Protein AF-A0A378ABN0-F1 (afdb_monomer)

Mean predicted aligned error: 8.9 Å

pLDDT: mean 72.41, std 16.77, range [36.31, 94.62]

Nearest PDB structures (foldseek):
  7r2o-assembly1_A  TM=7.681E-01  e=1.581E-07  Escherichia coli K-12
  7r0f-assembly1_A  TM=7.676E-01  e=1.687E-07  Escherichia coli K-12
  4d02-assembly1_A  TM=7.449E-01  e=4.787E-07  Escherichia coli K-12
  1vme-assembly1_B  TM=9.730E-01  e=1.843E-02  Thermotoga maritima
  4dik-assembly1_B  TM=7.314E-01  e=2.392E-02  Thermotoga maritima

Sequence (106 aa):
MLIDTVDHKFSREFVQNLRREIDLADLDYIVINHAEEDHAGALTELMMQIPDTRSTALPTPSTRSTATIIIRSGTFHVVKTGDTLDIGNGKQLISWKRRCCTGRTA

Foldseek 3Di:
DAEFFAALVCLVVRLVVVVVVDPLQPCFKYKYPACDRGGCVNVVVSLVVHPQLVPADPDDPVLRPWFIWIAGSNDTDGDDQQDWDDPDPPDIDGDHDPDPPPDDDD

Radius of gyration: 14.87 Å; Cα contacts (8 Å, |Δi|>4): 166; chains: 1; bounding box: 39×34×37 Å

Secondary structure (DSSP, 8-state):
-EE----GGGHHHHHHHHHHHS-GGG---EEES--SHHHHTTHHHHHHH-GGGGG-----GGGTTT-EEEEETTEEEEE-TT-EEEEETTEEEE------------

Solvent-accessible surface area (backbone atoms only — not comparable to full-atom values): 6310 Å² total; per-residue (Å²): 109,45,72,50,53,37,31,52,92,46,24,70,59,49,50,54,52,48,56,73,77,41,63,66,84,76,55,58,35,39,36,33,72,48,63,45,56,64,28,38,33,16,46,66,62,47,41,73,70,26,81,64,31,70,77,46,81,72,84,52,81,84,54,46,80,77,38,39,37,38,37,42,76,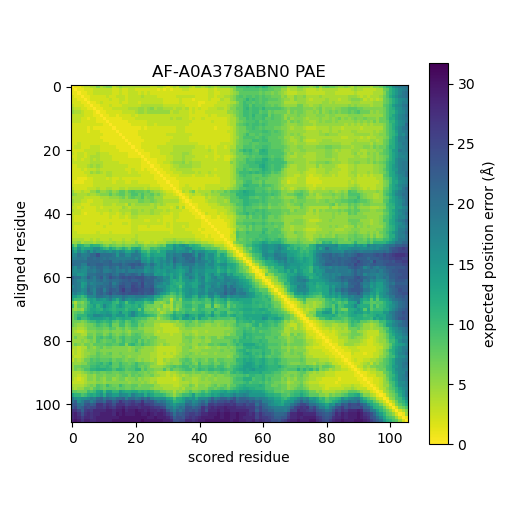32,41,83,41,81,49,51,68,76,39,72,44,78,77,54,96,93,40,69,50,72,41,70,68,79,77,76,80,71,87,74,84,132

Structure (mmCIF, N/CA/C/O backbone):
data_AF-A0A378ABN0-F1
#
_entry.id   AF-A0A378ABN0-F1
#
loop_
_atom_site.group_PDB
_atom_site.id
_atom_site.type_symbol
_atom_site.label_atom_id
_atom_site.label_alt_id
_atom_site.label_comp_id
_atom_site.label_asym_id
_atom_site.label_entity_id
_atom_site.label_seq_id
_atom_site.pdbx_PDB_ins_code
_atom_site.Cartn_x
_atom_site.Cartn_y
_atom_site.Cartn_z
_atom_site.occupancy
_atom_site.B_iso_or_equiv
_atom_site.auth_seq_id
_atom_site.auth_comp_id
_atom_site.auth_asym_id
_atom_site.auth_atom_id
_atom_site.pdbx_PDB_model_num
ATOM 1 N N . MET A 1 1 ? -7.335 -4.341 -5.004 1.00 79.75 1 MET A N 1
ATOM 2 C CA . MET A 1 1 ? -5.967 -3.805 -5.217 1.00 79.75 1 MET A CA 1
ATOM 3 C C . MET A 1 1 ? -5.827 -2.482 -4.482 1.00 79.75 1 MET A C 1
ATOM 5 O O . MET A 1 1 ? -6.674 -1.619 -4.672 1.00 79.75 1 MET A O 1
ATOM 9 N N . LEU A 1 2 ? -4.770 -2.327 -3.687 1.00 85.38 2 LEU A N 1
ATOM 10 C CA . LEU A 1 2 ? -4.377 -1.081 -3.026 1.00 85.38 2 LEU A CA 1
ATOM 11 C C . LEU A 1 2 ? -3.131 -0.507 -3.713 1.00 85.38 2 LEU A C 1
ATOM 13 O O . LEU A 1 2 ? -2.225 -1.265 -4.055 1.00 85.38 2 LEU A O 1
ATOM 17 N N . ILE A 1 3 ? -3.089 0.810 -3.919 1.00 86.38 3 ILE A N 1
ATOM 18 C CA . ILE A 1 3 ? -1.933 1.514 -4.488 1.00 86.38 3 ILE A CA 1
ATOM 19 C C . ILE A 1 3 ? -1.429 2.516 -3.456 1.00 86.38 3 ILE A C 1
ATOM 21 O O . ILE A 1 3 ? -2.180 3.403 -3.060 1.00 86.38 3 ILE A O 1
ATOM 25 N N . ASP A 1 4 ? -0.161 2.373 -3.081 1.00 84.31 4 ASP A N 1
ATOM 26 C CA . ASP A 1 4 ? 0.520 3.105 -2.020 1.00 84.31 4 ASP A CA 1
ATOM 27 C C . ASP A 1 4 ? -0.236 3.058 -0.676 1.00 84.31 4 ASP A C 1
ATOM 29 O O . ASP A 1 4 ? -1.286 2.432 -0.505 1.00 84.31 4 ASP A O 1
ATOM 33 N N . THR A 1 5 ? 0.372 3.650 0.339 1.00 87.75 5 THR A N 1
ATOM 34 C CA . THR A 1 5 ? -0.206 3.826 1.669 1.00 87.75 5 THR A CA 1
ATOM 35 C C . THR A 1 5 ? -0.026 5.287 2.086 1.00 87.75 5 THR A C 1
ATOM 37 O O . THR A 1 5 ? -0.058 6.183 1.244 1.00 87.75 5 THR A O 1
ATOM 40 N N . VAL A 1 6 ? 0.147 5.540 3.379 1.00 89.44 6 VAL A N 1
ATOM 41 C CA . VAL A 1 6 ? 0.303 6.880 3.941 1.00 89.44 6 VAL A CA 1
ATOM 42 C C . VAL A 1 6 ? 1.518 6.939 4.860 1.00 89.44 6 VAL A C 1
ATOM 44 O O . VAL A 1 6 ? 2.098 5.908 5.216 1.00 89.44 6 VAL A O 1
ATOM 47 N N . ASP A 1 7 ? 1.848 8.156 5.282 1.00 88.19 7 ASP A N 1
ATOM 48 C CA . ASP A 1 7 ? 2.816 8.441 6.334 1.00 88.19 7 ASP A CA 1
ATOM 49 C C . ASP A 1 7 ? 2.548 7.603 7.599 1.00 88.19 7 ASP A C 1
ATOM 51 O O . ASP A 1 7 ? 1.400 7.388 8.008 1.00 88.19 7 ASP A O 1
ATOM 55 N N . HIS A 1 8 ? 3.624 7.148 8.243 1.00 84.81 8 HIS A N 1
ATOM 56 C CA . HIS A 1 8 ? 3.581 6.362 9.477 1.00 84.81 8 HIS A CA 1
ATOM 57 C C . HIS A 1 8 ? 2.746 7.017 10.590 1.00 84.81 8 HIS A C 1
ATOM 59 O O . HIS A 1 8 ? 2.166 6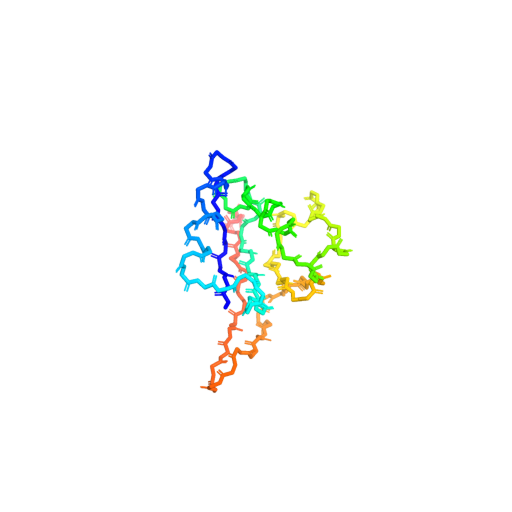.313 11.413 1.00 84.81 8 HIS A O 1
ATOM 65 N N . LYS A 1 9 ? 2.636 8.352 10.621 1.00 90.38 9 LYS A N 1
ATOM 66 C CA . LYS A 1 9 ? 1.817 9.084 11.601 1.00 90.38 9 LYS A CA 1
ATOM 67 C C . LYS A 1 9 ? 0.334 8.729 11.521 1.00 90.38 9 LYS A C 1
ATOM 69 O O . LYS A 1 9 ? -0.356 8.788 12.536 1.00 90.38 9 LYS A O 1
ATOM 74 N N . PHE A 1 10 ? -0.145 8.348 10.338 1.00 91.81 10 PHE A N 1
ATOM 75 C CA . PHE A 1 10 ? -1.552 8.043 10.068 1.00 91.81 10 PHE A CA 1
ATOM 76 C C . PHE A 1 10 ? -1.800 6.548 9.848 1.00 91.81 10 PHE A C 1
ATOM 78 O O . PHE A 1 10 ? -2.882 6.160 9.412 1.00 91.81 10 PHE A O 1
ATOM 85 N N . SER A 1 11 ? -0.831 5.687 10.169 1.00 87.94 11 SER A N 1
ATOM 86 C CA . SER A 1 11 ? -0.904 4.253 9.874 1.00 87.94 11 SER A CA 1
ATOM 87 C C . SER A 1 11 ? -2.115 3.561 10.507 1.00 87.94 11 SER A C 1
ATOM 89 O O . SER A 1 11 ? -2.852 2.849 9.823 1.00 87.94 11 SER A O 1
ATOM 91 N N . ARG A 1 12 ? -2.389 3.848 11.784 1.00 90.38 12 ARG A N 1
ATOM 92 C CA . ARG A 1 12 ? -3.545 3.307 12.517 1.00 90.38 12 ARG A CA 1
ATOM 93 C C . ARG A 1 12 ? -4.868 3.726 11.901 1.00 90.38 12 ARG A C 1
ATOM 95 O O . ARG A 1 12 ? -5.760 2.900 11.720 1.00 90.38 12 ARG A O 1
ATOM 102 N N . GLU A 1 13 ? -4.997 5.015 11.609 1.00 94.12 13 GLU A N 1
ATOM 103 C CA . GLU A 1 13 ? -6.220 5.583 11.049 1.00 94.12 13 GLU A CA 1
ATOM 104 C C . GLU A 1 13 ? -6.469 5.032 9.643 1.00 94.12 13 GLU A C 1
ATOM 106 O O . GLU A 1 13 ? -7.577 4.608 9.330 1.00 94.12 13 GLU A O 1
ATOM 111 N N . PHE A 1 14 ? -5.416 4.939 8.832 1.00 92.94 14 PHE A N 1
ATOM 112 C CA . PHE A 1 14 ? -5.470 4.359 7.499 1.00 92.94 14 PHE A CA 1
ATOM 113 C C . PHE A 1 14 ? -5.951 2.910 7.519 1.00 92.94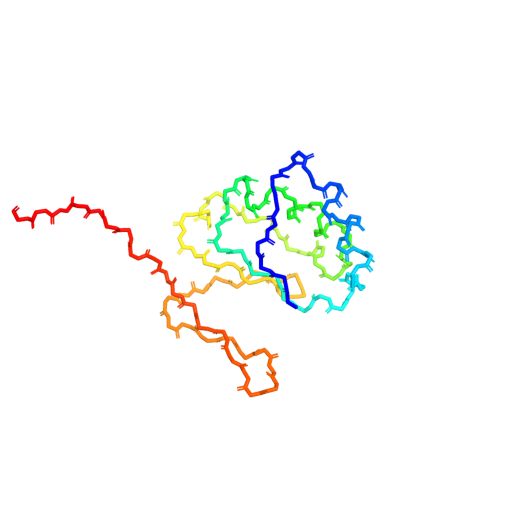 14 PHE A C 1
ATOM 115 O O . PHE A 1 14 ? -6.888 2.572 6.802 1.00 92.94 14 PHE A O 1
ATOM 122 N N . VAL A 1 15 ? -5.374 2.060 8.375 1.00 90.56 15 VAL A N 1
ATOM 123 C CA . VAL A 1 15 ? -5.790 0.654 8.487 1.00 90.56 15 VAL A CA 1
ATOM 124 C C . VAL A 1 15 ? -7.232 0.536 8.989 1.00 90.56 15 VAL A C 1
ATOM 126 O O . VAL A 1 15 ? -7.985 -0.305 8.499 1.00 90.56 15 VAL A O 1
ATOM 129 N N . GLN A 1 16 ? -7.649 1.378 9.939 1.00 93.25 16 GLN A N 1
ATOM 130 C CA . GLN A 1 16 ? -9.036 1.398 10.416 1.00 93.25 16 GLN A CA 1
ATOM 131 C C . GLN A 1 16 ? -10.021 1.839 9.335 1.00 93.25 16 GLN A C 1
ATOM 133 O O . GLN A 1 16 ? -11.081 1.233 9.202 1.00 93.25 16 GLN A O 1
ATOM 138 N N . ASN A 1 17 ? -9.679 2.869 8.564 1.00 94.62 17 ASN A N 1
ATOM 139 C CA . ASN A 1 17 ? -10.509 3.338 7.463 1.00 94.62 17 ASN A CA 1
ATOM 140 C C . ASN A 1 17 ? -10.569 2.293 6.348 1.00 94.62 17 ASN A C 1
ATOM 142 O O . ASN A 1 17 ? -11.653 1.977 5.876 1.00 94.62 17 ASN A O 1
ATOM 146 N N . LEU A 1 18 ? -9.443 1.663 6.008 1.00 92.69 18 LEU A N 1
ATOM 147 C CA . LEU A 1 18 ? -9.396 0.611 4.995 1.00 92.69 18 LEU A CA 1
ATOM 148 C C . LEU A 1 18 ? -10.277 -0.588 5.370 1.00 92.69 18 LEU A C 1
ATOM 150 O O . LEU A 1 18 ? -11.014 -1.082 4.527 1.00 92.69 18 LEU A O 1
ATOM 154 N N . ARG A 1 19 ? -10.283 -0.991 6.648 1.00 90.62 19 ARG A N 1
ATOM 155 C CA . ARG A 1 19 ? -11.178 -2.041 7.175 1.00 90.62 19 ARG A CA 1
ATOM 156 C C . ARG A 1 19 ? -12.665 -1.723 7.062 1.00 90.62 19 ARG A C 1
ATOM 158 O O . ARG A 1 19 ? -13.479 -2.637 7.136 1.00 90.62 19 ARG A O 1
ATOM 165 N N . ARG A 1 20 ? -13.033 -0.443 6.984 1.00 93.38 20 ARG A N 1
ATOM 166 C CA . ARG A 1 20 ? -14.431 -0.030 6.798 1.00 93.38 20 ARG A CA 1
ATOM 167 C C . ARG A 1 20 ? -14.858 -0.133 5.338 1.00 93.38 20 ARG A C 1
ATOM 169 O O . AR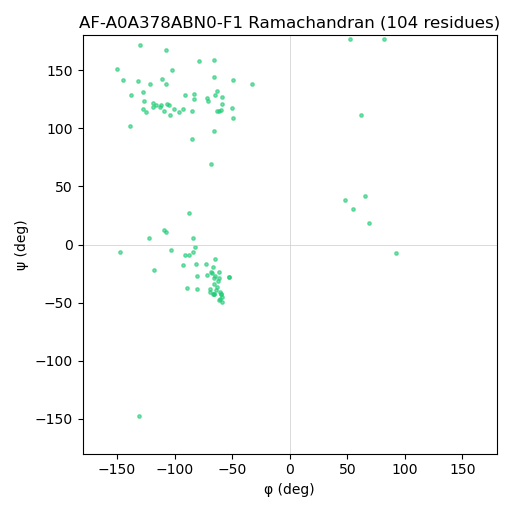G A 1 20 ? -16.038 -0.336 5.085 1.00 93.38 20 ARG A O 1
ATOM 176 N N . GLU A 1 21 ? -13.910 -0.006 4.415 1.00 93.88 21 GLU A N 1
ATOM 177 C CA . GLU A 1 21 ? -14.157 -0.044 2.972 1.00 93.88 21 GLU A CA 1
ATOM 178 C C . GLU A 1 21 ? -14.091 -1.466 2.399 1.00 93.88 21 GLU A C 1
ATOM 180 O O . GLU A 1 21 ? -14.852 -1.803 1.495 1.00 93.88 21 GLU A O 1
ATOM 185 N N . ILE A 1 22 ? -13.180 -2.305 2.903 1.00 89.62 22 ILE A N 1
ATOM 186 C CA . ILE A 1 22 ? -12.960 -3.665 2.398 1.00 89.62 22 ILE A CA 1
ATOM 187 C C . ILE A 1 22 ? -12.480 -4.604 3.510 1.00 89.62 22 ILE A C 1
ATOM 189 O O . ILE A 1 22 ? -11.789 -4.182 4.444 1.00 89.62 22 ILE A O 1
ATOM 193 N N . ASP A 1 23 ? -12.803 -5.895 3.395 1.00 88.31 23 ASP A N 1
ATOM 194 C CA . ASP A 1 23 ? -12.116 -6.914 4.184 1.00 88.31 23 ASP A CA 1
ATOM 195 C C . ASP A 1 23 ? -10.637 -6.963 3.769 1.00 88.31 23 ASP A C 1
ATOM 197 O O . ASP A 1 23 ? -10.291 -7.060 2.591 1.00 88.31 23 ASP A O 1
ATOM 201 N N . LEU A 1 24 ? -9.736 -6.891 4.748 1.00 84.44 24 LEU A N 1
ATOM 202 C CA . LEU A 1 24 ? -8.299 -6.961 4.489 1.00 84.44 24 LEU A CA 1
ATOM 203 C C . LEU A 1 24 ? -7.872 -8.337 3.957 1.00 84.44 24 LEU A C 1
ATOM 205 O O . LEU A 1 24 ? -6.793 -8.442 3.377 1.00 84.44 24 LEU A O 1
ATOM 209 N N . ALA A 1 25 ? -8.686 -9.377 4.154 1.00 81.94 25 ALA A N 1
ATOM 210 C CA . ALA A 1 25 ? -8.459 -10.694 3.568 1.00 81.94 25 ALA A CA 1
ATOM 211 C C . ALA A 1 25 ? -8.716 -10.727 2.049 1.00 81.94 25 ALA A C 1
ATOM 213 O O . ALA A 1 25 ? -8.075 -11.510 1.353 1.00 81.94 25 ALA A O 1
ATOM 214 N N . ASP A 1 26 ? -9.565 -9.836 1.524 1.00 83.75 26 ASP A N 1
ATOM 215 C CA . ASP A 1 26 ? -9.899 -9.745 0.092 1.00 83.75 26 ASP A CA 1
ATOM 216 C C . ASP A 1 26 ? -8.871 -8.912 -0.706 1.00 83.75 26 ASP A C 1
ATOM 218 O O . ASP A 1 26 ? -9.045 -8.596 -1.886 1.00 83.75 26 ASP A O 1
ATOM 222 N N . LEU A 1 27 ? -7.782 -8.491 -0.060 1.00 81.56 27 LEU A N 1
ATOM 223 C CA . LEU A 1 27 ? -6.748 -7.657 -0.661 1.00 81.56 27 LEU A CA 1
ATOM 224 C C . LEU A 1 27 ? -5.713 -8.506 -1.412 1.00 81.56 27 LEU A C 1
ATOM 226 O O . LEU A 1 27 ? -4.681 -8.895 -0.874 1.00 81.56 27 LEU A O 1
ATOM 230 N N . ASP A 1 28 ? -5.964 -8.722 -2.705 1.00 77.31 28 ASP A N 1
ATOM 231 C CA . ASP A 1 28 ? -5.091 -9.543 -3.561 1.00 77.31 28 ASP A CA 1
ATOM 232 C C . ASP A 1 28 ? -3.719 -8.914 -3.855 1.00 77.31 28 ASP A C 1
ATOM 234 O O . ASP A 1 28 ? -2.701 -9.604 -3.947 1.00 77.31 28 ASP A O 1
ATOM 238 N N . TYR A 1 29 ? -3.694 -7.592 -4.051 1.00 78.50 29 TYR A N 1
ATOM 239 C CA . TYR A 1 29 ? -2.528 -6.856 -4.541 1.00 78.50 29 TYR A CA 1
ATOM 240 C C . TYR A 1 29 ? -2.338 -5.551 -3.776 1.00 78.50 29 TYR A C 1
ATOM 242 O O . TYR A 1 29 ? -3.259 -4.729 -3.725 1.00 78.50 29 TYR A O 1
ATOM 250 N N . ILE A 1 30 ? -1.122 -5.327 -3.276 1.00 82.31 30 ILE A N 1
ATOM 251 C CA . ILE A 1 30 ? -0.654 -4.027 -2.778 1.00 82.31 30 ILE A CA 1
ATOM 252 C C . ILE A 1 30 ? 0.492 -3.568 -3.675 1.00 82.31 30 ILE A C 1
ATOM 254 O O . ILE A 1 30 ? 1.500 -4.260 -3.794 1.00 82.31 30 ILE A O 1
ATOM 258 N N . VAL A 1 31 ? 0.329 -2.417 -4.316 1.00 82.00 31 VAL A N 1
ATOM 259 C CA . VAL A 1 31 ? 1.293 -1.836 -5.252 1.00 82.00 31 VAL A CA 1
ATOM 260 C C . VAL A 1 31 ? 1.927 -0.619 -4.597 1.00 82.00 31 VAL A C 1
ATOM 262 O O . VAL A 1 31 ? 1.237 0.362 -4.363 1.00 82.00 31 VAL A O 1
ATOM 265 N N . ILE A 1 32 ? 3.228 -0.656 -4.326 1.00 81.38 32 ILE A N 1
ATOM 266 C CA . ILE A 1 32 ? 3.973 0.494 -3.798 1.00 81.38 32 ILE A CA 1
ATOM 267 C C . ILE A 1 32 ? 4.786 1.101 -4.931 1.00 81.38 32 ILE A C 1
ATOM 269 O O . ILE A 1 32 ? 5.732 0.480 -5.416 1.00 81.38 32 ILE A O 1
ATOM 273 N N . ASN A 1 33 ? 4.414 2.300 -5.366 1.00 77.50 33 ASN A N 1
ATOM 274 C CA . ASN A 1 33 ? 5.145 3.059 -6.375 1.00 77.50 33 ASN A CA 1
ATOM 275 C C . ASN A 1 33 ? 6.337 3.784 -5.765 1.00 77.50 33 ASN A C 1
ATOM 277 O O . ASN A 1 33 ? 7.394 3.861 -6.394 1.00 77.50 33 ASN A O 1
ATOM 281 N N . HIS A 1 34 ? 6.152 4.313 -4.553 1.00 74.50 34 HIS A N 1
ATOM 282 C CA . HIS A 1 34 ? 7.183 5.037 -3.831 1.00 74.50 34 HIS A CA 1
ATOM 283 C C . HIS A 1 34 ? 7.357 4.467 -2.429 1.00 74.50 34 HIS A C 1
ATOM 285 O O . HIS A 1 34 ? 6.467 4.534 -1.593 1.00 74.50 34 HIS A O 1
ATOM 291 N N . ALA A 1 35 ? 8.539 3.920 -2.155 1.00 72.06 35 ALA A N 1
ATOM 292 C CA . ALA A 1 35 ? 8.871 3.360 -0.846 1.00 72.06 35 ALA A CA 1
ATOM 293 C C . ALA A 1 35 ? 9.440 4.409 0.134 1.00 72.06 35 ALA A C 1
ATOM 295 O O . ALA A 1 35 ? 10.250 4.070 1.003 1.00 72.06 35 ALA A O 1
ATOM 296 N N . GLU A 1 36 ? 9.073 5.679 -0.047 1.00 76.81 36 GLU A N 1
ATOM 297 C CA . GLU A 1 36 ? 9.350 6.741 0.924 1.00 76.81 36 GLU A CA 1
ATOM 298 C C . GLU A 1 36 ? 8.345 6.673 2.076 1.00 76.81 36 GLU A C 1
ATOM 300 O O . GLU A 1 36 ? 7.295 6.039 1.976 1.00 76.81 36 GLU A O 1
ATOM 305 N N . GLU A 1 37 ? 8.707 7.245 3.220 1.00 74.81 37 GLU A N 1
ATOM 306 C CA . GLU A 1 37 ? 7.941 7.108 4.462 1.00 74.81 37 GLU A CA 1
ATOM 307 C C . GLU A 1 37 ? 6.526 7.688 4.361 1.00 74.81 37 GLU A C 1
ATOM 309 O O . GLU A 1 37 ? 5.605 7.148 4.964 1.00 74.81 37 GLU A O 1
ATOM 314 N N . ASP A 1 38 ? 6.339 8.726 3.556 1.00 77.25 38 ASP A N 1
ATOM 315 C CA . ASP A 1 38 ? 5.066 9.399 3.293 1.00 77.25 38 ASP A CA 1
ATOM 316 C C . ASP A 1 38 ? 4.096 8.580 2.419 1.00 77.25 38 ASP A C 1
ATOM 318 O O . ASP A 1 38 ? 2.890 8.832 2.438 1.00 77.25 38 ASP A O 1
ATOM 322 N N . HIS A 1 39 ? 4.594 7.557 1.719 1.00 79.31 39 HIS A N 1
ATOM 323 C CA . HIS A 1 39 ? 3.810 6.672 0.851 1.00 79.31 39 HIS A CA 1
ATOM 324 C C . HIS A 1 39 ? 3.821 5.200 1.292 1.00 79.31 39 HIS A C 1
ATOM 326 O O . HIS A 1 39 ? 2.909 4.447 0.957 1.00 79.31 39 HIS A O 1
ATOM 332 N N . ALA A 1 40 ? 4.814 4.761 2.064 1.00 78.44 40 ALA A N 1
ATOM 333 C CA . ALA A 1 40 ? 4.967 3.379 2.528 1.00 78.44 40 ALA A CA 1
ATOM 334 C C . ALA A 1 40 ? 5.020 3.245 4.062 1.00 78.44 40 ALA A C 1
ATOM 336 O O . ALA A 1 40 ? 5.245 2.146 4.573 1.00 78.44 40 ALA A O 1
ATOM 337 N N . GLY A 1 41 ? 4.814 4.331 4.813 1.00 81.56 41 GLY A N 1
ATOM 338 C CA . GLY A 1 41 ? 4.919 4.341 6.274 1.00 81.56 41 GLY A CA 1
ATOM 339 C C . GLY A 1 41 ? 3.904 3.435 6.975 1.00 81.56 41 GLY A C 1
ATOM 340 O O . GLY A 1 41 ? 4.243 2.762 7.948 1.00 81.56 41 GLY A O 1
ATOM 341 N N . ALA A 1 42 ? 2.680 3.343 6.451 1.00 86.69 42 ALA A N 1
ATOM 342 C CA . ALA A 1 42 ? 1.624 2.496 7.006 1.00 86.69 42 ALA A CA 1
ATOM 343 C C . ALA A 1 42 ? 1.681 1.026 6.549 1.00 86.69 42 ALA A C 1
ATOM 345 O O . ALA A 1 42 ? 0.937 0.190 7.068 1.00 86.69 42 ALA A O 1
ATOM 346 N N . LEU A 1 43 ? 2.571 0.683 5.611 1.00 83.81 43 LEU A N 1
ATOM 347 C CA . LEU A 1 43 ? 2.656 -0.660 5.034 1.00 83.81 43 LEU A CA 1
ATOM 348 C C . LEU A 1 43 ? 2.942 -1.735 6.089 1.00 83.81 43 LEU A C 1
ATOM 350 O O . LEU A 1 43 ? 2.311 -2.789 6.086 1.00 83.81 43 LEU A O 1
ATOM 354 N N . THR A 1 44 ? 3.861 -1.459 7.016 1.00 79.75 44 THR A N 1
ATOM 355 C CA . THR A 1 44 ? 4.215 -2.394 8.094 1.00 79.75 44 THR A CA 1
ATOM 356 C C . THR A 1 44 ? 3.003 -2.719 8.964 1.00 79.75 44 THR A C 1
ATOM 358 O O . THR A 1 44 ? 2.783 -3.877 9.312 1.00 79.75 44 THR A O 1
ATOM 361 N N . GLU A 1 45 ? 2.193 -1.711 9.297 1.00 84.56 45 GLU A N 1
ATOM 362 C CA . GLU A 1 45 ? 0.998 -1.915 10.114 1.00 84.56 45 GLU A CA 1
ATOM 363 C C . GLU A 1 45 ? -0.078 -2.698 9.366 1.00 84.56 45 GLU A C 1
ATOM 365 O O . GLU A 1 45 ? -0.671 -3.615 9.933 1.00 84.56 45 GLU A O 1
ATOM 370 N N . LEU A 1 46 ? -0.272 -2.400 8.081 1.00 85.06 46 LEU A N 1
ATOM 371 C CA . LEU A 1 46 ? -1.197 -3.133 7.226 1.00 85.06 46 LEU A CA 1
ATOM 372 C C . LEU A 1 46 ? -0.809 -4.616 7.103 1.00 85.06 46 LEU A C 1
ATOM 374 O O . LEU A 1 46 ? -1.653 -5.491 7.296 1.00 85.06 46 LEU A O 1
ATOM 378 N N . MET A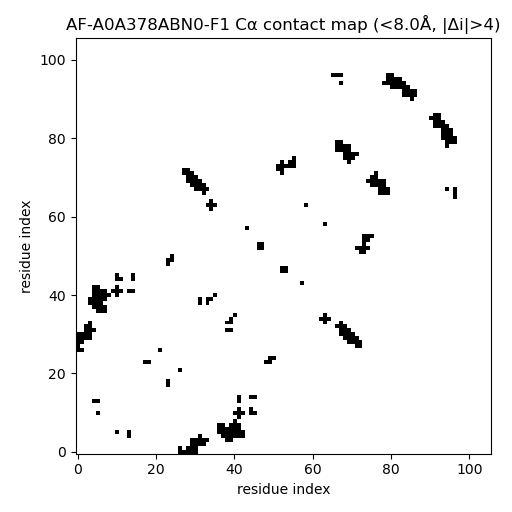 1 47 ? 0.470 -4.913 6.853 1.00 78.69 47 MET A N 1
ATOM 379 C CA . MET A 1 47 ? 0.960 -6.291 6.711 1.00 78.69 47 MET A CA 1
ATOM 380 C C . MET A 1 47 ? 0.838 -7.112 8.000 1.00 78.69 47 MET A C 1
ATOM 382 O O . MET A 1 47 ? 0.681 -8.328 7.925 1.00 78.69 47 MET A O 1
ATOM 386 N N . MET A 1 48 ? 0.867 -6.477 9.180 1.00 79.81 48 MET A N 1
ATOM 387 C CA . MET A 1 48 ? 0.613 -7.168 10.453 1.00 79.81 48 MET A CA 1
ATOM 388 C C . MET A 1 48 ? -0.840 -7.635 10.603 1.00 79.81 48 MET A C 1
ATOM 390 O O . MET A 1 48 ? -1.101 -8.557 11.374 1.00 79.81 48 MET A O 1
ATOM 394 N N . GLN A 1 49 ? -1.782 -7.003 9.900 1.00 80.69 49 GLN A N 1
ATOM 395 C CA . GLN A 1 49 ? -3.206 -7.328 9.981 1.00 80.69 49 GLN A CA 1
ATOM 396 C C . GLN A 1 49 ? -3.662 -8.344 8.930 1.00 80.69 49 GLN A C 1
ATOM 398 O O . GLN A 1 49 ? -4.731 -8.927 9.094 1.00 80.69 49 GLN A O 1
ATOM 403 N N . ILE A 1 50 ? -2.880 -8.549 7.868 1.00 76.81 50 ILE A N 1
ATOM 404 C CA . ILE A 1 50 ? -3.204 -9.488 6.794 1.00 76.81 50 ILE A CA 1
ATOM 405 C C . ILE A 1 50 ? -2.484 -10.826 7.087 1.00 76.81 50 ILE A C 1
ATOM 407 O O . ILE A 1 50 ? -1.248 -10.878 7.087 1.00 76.81 50 ILE A O 1
ATOM 411 N N . PRO A 1 51 ? -3.224 -11.917 7.371 1.00 61.22 51 PRO A N 1
ATOM 412 C CA . PRO A 1 51 ? -2.660 -13.162 7.903 1.00 61.22 51 PRO A CA 1
ATOM 413 C C . PRO A 1 51 ? -1.720 -13.891 6.928 1.00 61.22 51 PRO A C 1
ATOM 415 O O . PRO A 1 51 ? -0.712 -14.443 7.372 1.00 61.22 51 PRO A O 1
ATOM 418 N N . ASP A 1 52 ? -1.981 -13.829 5.619 1.00 59.31 52 ASP A N 1
ATOM 419 C CA . ASP A 1 52 ? -1.173 -14.509 4.591 1.00 59.31 52 ASP A CA 1
ATOM 420 C C . ASP A 1 52 ? 0.101 -13.749 4.188 1.00 59.31 52 ASP A C 1
ATOM 422 O O . ASP A 1 52 ? 1.034 -14.329 3.639 1.00 59.31 52 ASP A O 1
ATOM 426 N N . THR A 1 53 ? 0.208 -12.454 4.500 1.00 52.12 53 THR A N 1
ATOM 427 C CA . THR A 1 53 ? 1.409 -11.645 4.199 1.00 52.12 53 THR A CA 1
ATOM 428 C C . THR A 1 53 ? 2.541 -11.788 5.214 1.00 52.12 53 THR A C 1
ATOM 430 O O . THR A 1 53 ? 3.614 -11.198 5.044 1.00 52.12 53 THR A O 1
ATOM 433 N N . ARG A 1 54 ? 2.329 -12.572 6.277 1.00 40.09 54 ARG A N 1
ATOM 434 C CA . ARG A 1 54 ? 3.219 -12.664 7.443 1.00 40.09 54 ARG A CA 1
ATOM 435 C C . ARG A 1 54 ? 4.611 -13.243 7.140 1.00 40.09 54 ARG A C 1
ATOM 437 O O . ARG A 1 54 ? 5.499 -13.130 7.980 1.00 40.09 54 ARG A O 1
ATOM 444 N N . SER A 1 55 ? 4.829 -13.839 5.965 1.00 36.31 55 SER A N 1
ATOM 445 C CA . SER A 1 55 ? 6.109 -14.454 5.572 1.00 36.31 55 SER A CA 1
ATOM 446 C C . SER A 1 55 ? 7.071 -13.512 4.835 1.00 36.31 55 SER A C 1
ATOM 448 O O . SER A 1 55 ? 8.237 -13.859 4.637 1.00 36.31 55 SER A O 1
ATOM 450 N N . THR A 1 56 ? 6.631 -12.310 4.454 1.00 40.41 56 THR A N 1
ATOM 451 C CA . THR A 1 56 ? 7.445 -11.410 3.627 1.00 40.41 56 THR A CA 1
ATOM 452 C C . THR A 1 56 ? 8.290 -10.421 4.418 1.00 40.41 56 THR A C 1
ATOM 454 O O . THR A 1 56 ? 7.776 -9.521 5.076 1.00 40.41 56 THR A O 1
ATOM 457 N N . ALA A 1 57 ? 9.611 -10.550 4.292 1.00 40.91 57 ALA A N 1
ATOM 458 C CA . ALA A 1 57 ? 10.601 -9.628 4.839 1.00 40.91 57 ALA A CA 1
ATOM 459 C C . ALA A 1 57 ? 10.445 -8.213 4.256 1.00 40.91 57 ALA A C 1
ATOM 461 O O . ALA A 1 57 ? 10.657 -8.032 3.061 1.00 40.91 57 ALA A O 1
ATOM 462 N N . LEU A 1 58 ? 10.097 -7.233 5.102 1.00 47.84 58 LEU A N 1
ATOM 463 C CA . LEU A 1 58 ? 9.969 -5.802 4.778 1.00 47.84 58 LEU A CA 1
ATOM 464 C C . LEU A 1 58 ? 10.966 -5.341 3.692 1.00 47.84 58 LEU A C 1
ATOM 466 O O . LEU A 1 58 ? 12.141 -5.713 3.774 1.00 47.84 58 LEU A O 1
ATOM 470 N N . PRO A 1 59 ? 10.545 -4.504 2.720 1.00 46.03 59 PRO A N 1
ATOM 471 C CA . PRO A 1 59 ? 11.422 -4.026 1.655 1.00 46.03 59 PRO A CA 1
ATOM 472 C C . PRO A 1 59 ? 12.724 -3.464 2.236 1.00 46.03 59 PRO A C 1
ATOM 474 O O . PRO A 1 59 ? 12.717 -2.506 3.014 1.00 46.03 59 PRO A O 1
ATOM 477 N N . THR A 1 60 ? 13.857 -4.073 1.890 1.00 42.56 60 THR A N 1
ATOM 478 C CA . THR A 1 60 ? 15.171 -3.610 2.340 1.00 42.56 60 THR A CA 1
ATOM 479 C C . THR A 1 60 ? 15.484 -2.230 1.743 1.00 42.56 60 THR A C 1
ATOM 481 O O . THR A 1 60 ? 14.952 -1.863 0.697 1.00 42.56 60 THR A O 1
ATOM 484 N N . PRO A 1 61 ? 16.396 -1.437 2.335 1.00 42.59 61 PRO A N 1
ATOM 485 C CA . PRO A 1 61 ? 16.756 -0.112 1.814 1.00 42.59 61 PRO A CA 1
ATOM 486 C C . PRO A 1 61 ? 17.160 -0.108 0.329 1.00 42.59 61 PRO A C 1
ATOM 488 O O . PRO A 1 61 ? 16.944 0.878 -0.367 1.00 42.59 61 PRO A O 1
ATOM 491 N N . SER A 1 62 ? 17.695 -1.224 -0.175 1.00 41.75 62 SER A N 1
ATOM 492 C CA . SER A 1 62 ? 18.076 -1.432 -1.577 1.00 41.75 62 SER A CA 1
ATOM 493 C C . SER A 1 62 ? 16.898 -1.477 -2.560 1.00 41.75 62 SER A C 1
ATOM 495 O O . SER A 1 62 ? 17.083 -1.148 -3.729 1.00 41.75 62 SER A O 1
ATOM 497 N N . THR A 1 63 ? 15.687 -1.830 -2.115 1.00 49.66 63 THR A N 1
ATOM 498 C CA . THR A 1 63 ? 14.475 -1.813 -2.952 1.00 49.66 63 THR A CA 1
ATOM 499 C C . THR A 1 63 ? 13.780 -0.449 -2.957 1.00 49.66 63 THR A C 1
ATOM 501 O O . THR A 1 63 ? 12.891 -0.237 -3.777 1.00 49.66 63 THR A O 1
ATOM 504 N N . ARG A 1 64 ? 14.201 0.507 -2.105 1.00 48.22 64 ARG A N 1
ATOM 505 C CA . ARG A 1 64 ? 13.542 1.821 -1.971 1.00 48.22 64 ARG A CA 1
ATOM 506 C C . ARG A 1 6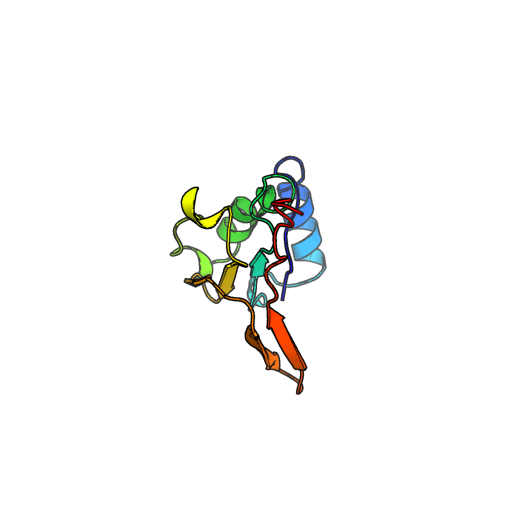4 ? 13.625 2.709 -3.208 1.00 48.22 64 ARG A C 1
ATOM 508 O O . ARG A 1 64 ? 12.750 3.539 -3.414 1.00 48.22 64 ARG A O 1
ATOM 515 N N . SER A 1 65 ? 14.674 2.569 -4.015 1.00 43.94 65 SER A N 1
ATOM 516 C CA . SER A 1 65 ? 15.009 3.597 -5.009 1.00 43.94 65 SER A CA 1
ATOM 517 C C . SER A 1 65 ? 14.620 3.268 -6.449 1.00 43.94 65 SER A C 1
ATO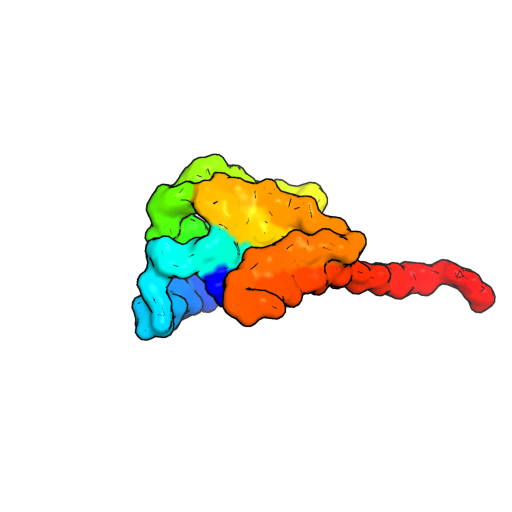M 519 O O . SER A 1 65 ? 14.868 4.093 -7.326 1.00 43.94 65 SER A O 1
ATOM 521 N N . THR A 1 66 ? 14.103 2.073 -6.770 1.00 47.53 66 THR A N 1
ATOM 522 C CA . THR A 1 66 ? 14.118 1.662 -8.190 1.00 47.53 66 THR A CA 1
ATOM 523 C C . THR A 1 66 ? 12.998 0.789 -8.740 1.00 47.53 66 THR A C 1
ATOM 525 O O . THR A 1 66 ? 12.996 0.637 -9.969 1.00 47.53 66 THR A O 1
ATOM 528 N N . ALA A 1 67 ? 12.057 0.281 -7.945 1.00 53.03 67 ALA A N 1
ATOM 529 C CA . ALA A 1 67 ? 11.007 -0.590 -8.466 1.00 53.03 67 ALA A CA 1
ATOM 530 C C . ALA A 1 67 ? 9.666 -0.392 -7.765 1.00 53.03 67 ALA A C 1
ATOM 532 O O . ALA A 1 67 ? 9.620 -0.238 -6.548 1.00 53.03 67 ALA A O 1
ATOM 533 N N . THR A 1 68 ? 8.593 -0.459 -8.553 1.00 57.69 68 THR A N 1
ATOM 534 C CA . THR A 1 68 ? 7.259 -0.701 -8.016 1.00 57.69 68 THR A CA 1
ATOM 535 C C . THR A 1 68 ? 7.269 -2.088 -7.377 1.00 57.69 68 THR A C 1
ATOM 537 O O . THR A 1 68 ? 7.786 -3.049 -7.956 1.00 57.69 68 THR A O 1
ATOM 540 N N . ILE A 1 69 ? 6.751 -2.183 -6.160 1.00 63.53 69 ILE A N 1
ATOM 541 C CA . ILE A 1 69 ? 6.703 -3.431 -5.407 1.00 63.53 69 ILE A CA 1
ATOM 542 C C . ILE A 1 69 ? 5.260 -3.905 -5.403 1.00 63.53 69 ILE A C 1
ATOM 544 O O . ILE A 1 69 ? 4.385 -3.189 -4.924 1.00 63.53 69 ILE A O 1
ATOM 548 N N . ILE A 1 70 ? 5.018 -5.104 -5.926 1.00 61.44 70 ILE A N 1
ATOM 549 C CA . ILE A 1 70 ? 3.704 -5.742 -5.870 1.00 61.44 70 ILE A CA 1
ATOM 550 C C . ILE A 1 70 ? 3.760 -6.836 -4.814 1.00 61.44 70 ILE A C 1
ATOM 552 O O . ILE A 1 70 ? 4.567 -7.760 -4.918 1.00 61.44 70 ILE A O 1
ATOM 556 N N . ILE A 1 71 ? 2.916 -6.716 -3.797 1.00 62.47 71 ILE A N 1
ATOM 557 C CA . ILE A 1 71 ? 2.757 -7.715 -2.745 1.00 62.47 71 ILE A CA 1
ATOM 558 C C . ILE A 1 71 ? 1.510 -8.521 -3.072 1.00 62.47 71 ILE A C 1
ATOM 560 O O . ILE A 1 71 ? 0.411 -7.967 -3.092 1.00 62.47 71 ILE A O 1
ATOM 564 N N . ARG A 1 72 ? 1.694 -9.818 -3.321 1.00 62.72 72 ARG A N 1
ATOM 565 C CA . ARG A 1 72 ? 0.606 -10.791 -3.474 1.00 62.72 72 ARG A CA 1
ATOM 566 C C . ARG A 1 72 ? 0.854 -11.953 -2.527 1.00 62.72 72 ARG A C 1
ATOM 568 O O . ARG A 1 72 ? 1.930 -12.542 -2.590 1.00 62.72 72 ARG A O 1
ATOM 575 N N . SER A 1 73 ? -0.102 -12.253 -1.646 1.00 58.53 73 SER A N 1
ATOM 576 C CA . SER A 1 73 ? -0.015 -13.363 -0.673 1.00 58.53 73 SER A CA 1
ATOM 577 C C . SER A 1 73 ? 1.315 -13.408 0.093 1.00 58.53 73 SER A C 1
ATOM 579 O O . SER A 1 73 ? 1.914 -14.464 0.271 1.00 58.53 73 SER A O 1
ATOM 581 N N . GLY A 1 74 ? 1.844 -12.237 0.448 1.00 58.72 74 GLY A N 1
ATOM 582 C CA . GLY A 1 74 ? 3.144 -12.150 1.098 1.00 58.72 74 GLY A CA 1
ATOM 583 C C . GLY A 1 74 ? 4.310 -12.607 0.237 1.00 58.72 74 GLY A C 1
ATOM 584 O O . GLY A 1 74 ? 5.177 -13.317 0.720 1.00 58.72 74 GLY A O 1
ATOM 585 N N . THR A 1 75 ? 4.344 -12.248 -1.044 1.00 63.78 75 THR A N 1
ATOM 586 C CA . THR A 1 75 ? 5.545 -12.337 -1.884 1.00 63.7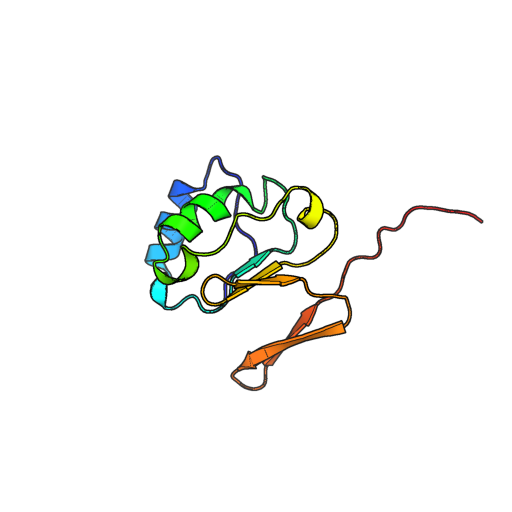8 75 THR A CA 1
ATOM 587 C C . THR A 1 75 ? 5.789 -10.988 -2.541 1.00 63.78 75 THR A C 1
ATOM 589 O O . THR A 1 75 ? 4.868 -10.400 -3.109 1.00 63.78 75 THR A O 1
ATOM 592 N N . PHE A 1 76 ? 7.025 -10.489 -2.457 1.00 69.50 76 PHE A N 1
ATOM 593 C CA . PHE A 1 76 ? 7.430 -9.259 -3.131 1.00 69.50 76 PHE A CA 1
ATOM 594 C C . PHE A 1 76 ? 7.809 -9.539 -4.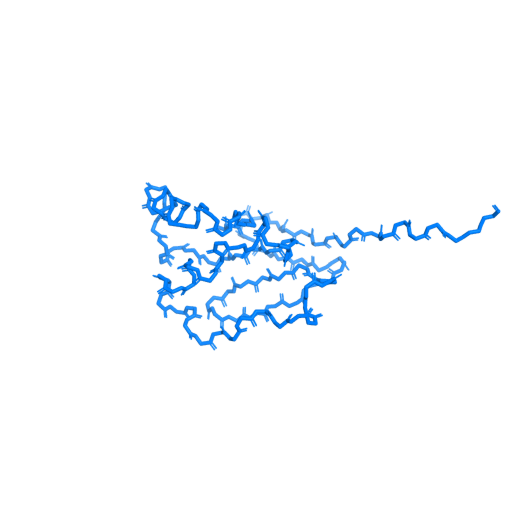578 1.00 69.50 76 PHE A C 1
ATOM 596 O O . PHE A 1 76 ? 8.718 -10.322 -4.859 1.00 69.50 76 PHE A O 1
ATOM 603 N N . HIS A 1 77 ? 7.166 -8.824 -5.490 1.00 70.44 77 HIS A N 1
ATOM 604 C CA . HIS A 1 77 ? 7.523 -8.809 -6.897 1.00 70.44 77 HIS A CA 1
ATOM 605 C C . HIS A 1 77 ? 8.063 -7.429 -7.269 1.00 70.44 77 HIS A C 1
ATOM 607 O O . HIS A 1 77 ? 7.375 -6.417 -7.149 1.00 70.44 77 HIS A O 1
ATOM 613 N N . VAL A 1 78 ? 9.321 -7.407 -7.704 1.00 72.75 78 VAL A N 1
ATOM 614 C CA . VAL A 1 78 ? 9.998 -6.224 -8.242 1.00 72.75 78 VAL A CA 1
ATOM 615 C C . VAL A 1 78 ? 9.643 -6.141 -9.721 1.00 72.75 78 VAL A C 1
ATOM 617 O O . VAL A 1 78 ? 10.045 -7.021 -10.482 1.00 72.75 78 VAL A O 1
ATOM 620 N N . VAL A 1 79 ? 8.919 -5.101 -10.131 1.00 73.75 79 VAL A N 1
ATOM 621 C CA . VAL A 1 79 ? 8.537 -4.923 -11.542 1.00 73.75 79 VAL A CA 1
ATOM 622 C C . VAL A 1 79 ? 9.393 -3.874 -12.250 1.00 73.75 79 VAL A C 1
ATOM 624 O O . VAL A 1 79 ? 9.908 -2.926 -11.644 1.00 73.75 79 VAL A O 1
ATOM 627 N N . LYS A 1 80 ? 9.568 -4.061 -13.558 1.00 74.56 80 LYS A N 1
ATOM 628 C CA . LYS A 1 80 ? 10.321 -3.193 -14.469 1.00 74.56 80 LYS A CA 1
ATOM 629 C C . LYS A 1 80 ? 9.375 -2.427 -15.394 1.00 74.56 80 LYS A C 1
ATOM 631 O O . LYS A 1 80 ? 8.186 -2.713 -15.496 1.00 74.56 80 LYS A O 1
ATOM 636 N N . THR A 1 81 ? 9.915 -1.422 -16.084 1.00 76.94 81 THR A N 1
ATOM 637 C CA . THR A 1 81 ? 9.159 -0.697 -17.114 1.00 76.94 81 THR A CA 1
ATOM 638 C C . THR A 1 81 ? 8.695 -1.650 -18.207 1.00 76.94 81 THR A C 1
ATOM 640 O O . THR A 1 81 ? 9.524 -2.328 -18.809 1.00 76.94 81 THR A O 1
ATOM 643 N N . GLY A 1 82 ? 7.398 -1.630 -18.498 1.00 79.31 82 GLY A N 1
ATOM 644 C CA . GLY A 1 82 ? 6.771 -2.476 -19.509 1.00 79.31 82 GLY A CA 1
ATOM 645 C C . GLY A 1 82 ? 6.222 -3.793 -18.966 1.00 79.31 82 GLY A C 1
ATOM 646 O O . GLY A 1 82 ? 5.522 -4.481 -19.706 1.00 79.31 82 GLY A O 1
ATOM 647 N N . ASP A 1 83 ? 6.472 -4.125 -17.695 1.00 81.25 83 ASP A N 1
ATOM 648 C CA . ASP A 1 83 ? 5.825 -5.274 -17.066 1.00 81.25 83 ASP A CA 1
ATOM 649 C C . ASP A 1 83 ? 4.321 -5.020 -16.939 1.00 81.25 83 ASP A C 1
ATOM 651 O O . ASP A 1 83 ? 3.869 -3.891 -16.705 1.00 81.25 83 ASP A O 1
ATOM 655 N N . THR A 1 84 ? 3.547 -6.091 -17.101 1.00 82.75 84 THR A N 1
ATOM 656 C CA . THR A 1 84 ? 2.088 -6.046 -17.034 1.00 82.75 84 THR A CA 1
ATOM 657 C C . THR A 1 84 ? 1.579 -6.976 -15.945 1.00 82.75 84 THR A C 1
ATOM 659 O O . THR A 1 84 ? 2.082 -8.087 -15.782 1.00 82.75 84 THR A O 1
ATOM 662 N N . LEU A 1 85 ? 0.588 -6.507 -15.193 1.00 81.31 85 LEU A N 1
ATOM 663 C CA . LEU A 1 85 ? -0.157 -7.290 -14.220 1.00 81.31 85 LEU A CA 1
ATOM 664 C C . LEU A 1 85 ? -1.625 -7.306 -14.639 1.00 81.31 85 LEU A C 1
ATOM 666 O O . LEU A 1 85 ? -2.263 -6.256 -14.692 1.00 81.31 85 LEU A O 1
ATOM 670 N N . ASP A 1 86 ? -2.159 -8.489 -14.921 1.00 82.88 86 ASP A N 1
ATOM 671 C CA . ASP A 1 86 ? -3.593 -8.666 -15.135 1.00 82.88 86 ASP A CA 1
ATOM 672 C C . ASP A 1 86 ? -4.325 -8.523 -13.793 1.00 82.88 86 ASP A C 1
ATOM 674 O O . ASP A 1 86 ? -3.969 -9.174 -12.809 1.00 82.88 86 ASP A O 1
ATOM 678 N N . ILE A 1 87 ? -5.316 -7.634 -13.750 1.00 82.31 87 ILE A N 1
ATOM 679 C CA . ILE A 1 87 ? -6.155 -7.379 -12.570 1.00 82.31 87 ILE A CA 1
ATOM 680 C C . ILE A 1 87 ? -7.576 -7.933 -12.758 1.00 82.31 87 ILE A C 1
ATOM 682 O O . ILE A 1 87 ? -8.472 -7.638 -11.967 1.00 82.31 87 ILE A O 1
ATOM 686 N N . GLY A 1 88 ? -7.790 -8.724 -13.811 1.00 79.69 88 GLY A N 1
ATOM 687 C CA . GLY A 1 88 ? -9.071 -9.306 -14.174 1.00 79.69 88 GLY A CA 1
ATOM 688 C C . GLY A 1 88 ? -9.978 -8.344 -14.941 1.00 79.69 88 GLY A C 1
ATOM 689 O O . GLY A 1 88 ? -9.664 -7.176 -15.185 1.00 79.69 88 GLY A O 1
ATOM 690 N N . ASN A 1 89 ? -11.146 -8.850 -15.350 1.00 84.06 89 ASN A N 1
ATOM 691 C CA . ASN A 1 89 ? -12.160 -8.100 -16.107 1.00 84.06 89 ASN A CA 1
ATOM 692 C C . ASN A 1 89 ? -11.629 -7.447 -17.401 1.00 84.06 89 ASN A C 1
ATOM 694 O O . ASN A 1 89 ? -12.099 -6.382 -17.803 1.00 84.06 89 ASN A O 1
ATOM 698 N N . GLY A 1 90 ? -10.630 -8.070 -18.038 1.00 88.62 90 GLY A N 1
ATOM 699 C CA . GLY A 1 90 ? -9.990 -7.555 -19.252 1.00 88.62 90 GLY A CA 1
ATOM 700 C C . GLY A 1 90 ? -9.158 -6.288 -19.031 1.00 88.62 90 GLY A C 1
ATOM 701 O O . GLY A 1 90 ? -8.896 -5.561 -19.988 1.00 88.62 90 GLY A O 1
ATOM 702 N N . LYS A 1 91 ? -8.774 -5.987 -17.784 1.00 86.56 91 LYS A N 1
ATOM 703 C CA . LYS A 1 91 ? -7.943 -4.833 -17.433 1.00 86.56 91 LYS A CA 1
ATOM 704 C C . LYS A 1 91 ? -6.563 -5.294 -16.982 1.00 86.56 91 LYS A C 1
ATOM 706 O O . LYS A 1 91 ? -6.425 -6.261 -16.245 1.00 86.56 91 LYS A O 1
ATOM 711 N N . GLN A 1 92 ? -5.549 -4.530 -17.370 1.00 85.81 92 GLN A N 1
ATOM 712 C CA . GLN A 1 92 ? -4.158 -4.775 -17.002 1.00 85.81 92 GLN A CA 1
ATOM 713 C C . GLN A 1 92 ? -3.506 -3.490 -16.493 1.00 85.81 92 GLN A C 1
ATOM 715 O O . GLN A 1 92 ? -3.736 -2.403 -17.027 1.00 85.81 92 GLN A O 1
ATOM 720 N N . LEU A 1 93 ? -2.674 -3.622 -15.467 1.00 81.88 93 LEU A N 1
ATOM 721 C CA . LEU A 1 93 ? -1.803 -2.571 -14.970 1.00 81.88 93 LEU A CA 1
ATOM 722 C C . LEU A 1 93 ? -0.460 -2.685 -15.687 1.00 81.88 93 LEU A C 1
ATOM 724 O O . LEU A 1 93 ? 0.126 -3.762 -15.736 1.00 81.88 93 LEU A O 1
ATOM 728 N N . ILE A 1 94 ? 0.021 -1.583 -16.257 1.00 84.19 94 ILE A N 1
ATOM 729 C CA . ILE A 1 94 ? 1.316 -1.527 -16.943 1.00 84.19 94 ILE A CA 1
ATOM 730 C C . ILE A 1 94 ? 2.243 -0.656 -16.107 1.00 84.19 94 ILE A C 1
ATOM 732 O O . ILE A 1 94 ? 1.955 0.521 -15.876 1.00 84.19 94 ILE A O 1
ATOM 736 N N . SER A 1 95 ? 3.352 -1.222 -15.648 1.00 79.69 95 SER A N 1
ATOM 737 C CA . SER A 1 95 ? 4.296 -0.504 -14.801 1.00 79.69 95 SER A CA 1
ATOM 738 C C . SER A 1 95 ? 5.255 0.330 -15.641 1.00 79.69 95 SER A C 1
ATOM 740 O O . SER A 1 95 ? 5.900 -0.159 -16.568 1.00 79.69 95 SER A O 1
ATOM 742 N N . TRP A 1 96 ? 5.382 1.608 -15.290 1.00 76.62 96 TRP A N 1
ATOM 743 C CA . TRP A 1 96 ? 6.315 2.533 -15.923 1.00 76.62 96 TRP A CA 1
ATOM 744 C C . TRP A 1 96 ? 7.207 3.160 -14.867 1.00 76.62 96 TRP A C 1
ATOM 746 O O . TRP A 1 96 ? 6.755 3.952 -14.042 1.00 76.62 96 TRP A O 1
ATOM 756 N N . LYS A 1 97 ? 8.506 2.858 -14.916 1.00 69.56 97 LYS A N 1
ATOM 757 C CA . LYS A 1 97 ? 9.470 3.591 -14.104 1.00 69.56 97 LYS A CA 1
ATOM 758 C C . LYS A 1 97 ? 9.609 4.995 -14.672 1.00 69.56 97 LYS A C 1
ATOM 760 O O . LYS A 1 97 ? 9.972 5.155 -15.843 1.00 69.56 97 LYS A O 1
ATOM 765 N N . ARG A 1 98 ? 9.378 6.017 -13.844 1.00 64.50 98 ARG A N 1
ATOM 766 C CA . ARG A 1 98 ? 9.744 7.385 -14.217 1.00 64.50 98 ARG A CA 1
ATOM 767 C C . ARG A 1 98 ? 11.245 7.408 -14.474 1.00 64.50 98 ARG A C 1
ATOM 769 O O . ARG A 1 98 ? 12.048 7.059 -13.608 1.00 64.50 98 ARG A O 1
ATOM 776 N N . ARG A 1 99 ? 11.624 7.791 -15.692 1.00 50.19 99 ARG A N 1
ATOM 777 C CA . ARG A 1 99 ? 13.016 8.099 -16.002 1.00 50.19 99 ARG A CA 1
ATOM 778 C C . ARG A 1 99 ? 13.362 9.294 -15.120 1.00 50.19 99 ARG A C 1
ATOM 780 O O . ARG A 1 99 ? 12.748 10.346 -15.266 1.00 50.19 99 ARG A O 1
ATOM 787 N N . CYS A 1 100 ? 14.278 9.122 -14.172 1.00 44.12 100 CYS A N 1
ATOM 788 C CA . CYS A 1 100 ? 14.844 10.277 -13.499 1.00 44.12 100 CYS A CA 1
ATOM 789 C C . CYS A 1 100 ? 15.505 11.106 -14.602 1.00 44.12 100 CYS A C 1
ATOM 791 O O . CYS A 1 100 ? 16.413 10.610 -15.274 1.00 44.12 100 CYS A O 1
ATOM 793 N N . CYS A 1 101 ? 15.006 12.318 -14.850 1.00 42.16 101 CYS A N 1
ATOM 794 C CA . CYS A 1 101 ? 15.694 13.299 -15.675 1.00 42.16 101 CYS A CA 1
ATOM 795 C C . CYS A 1 101 ? 16.942 13.735 -14.905 1.00 42.16 101 CYS A C 1
ATOM 797 O O . CYS A 1 101 ? 17.014 14.847 -14.393 1.00 42.16 101 CYS A O 1
ATOM 799 N N . THR A 1 102 ? 17.928 12.849 -14.766 1.00 47.75 102 THR A N 1
ATOM 800 C CA . THR A 1 102 ? 19.271 13.273 -14.407 1.00 47.75 102 THR A CA 1
ATOM 801 C C . THR A 1 102 ? 19.744 14.089 -15.591 1.00 47.75 102 THR A C 1
ATOM 803 O O . THR A 1 102 ? 20.129 13.525 -16.617 1.00 47.75 102 THR A O 1
ATOM 806 N N . GLY A 1 103 ? 19.619 15.410 -15.475 1.00 51.94 103 GLY A N 1
ATOM 807 C CA . GLY A 1 103 ? 20.192 16.349 -16.418 1.00 51.94 103 GLY A CA 1
ATOM 808 C C . GLY A 1 103 ? 21.649 15.972 -16.636 1.00 51.94 103 GLY A C 1
ATOM 809 O O . GLY A 1 103 ? 22.480 16.086 -15.736 1.00 51.94 103 GLY A O 1
ATOM 810 N N . ARG A 1 104 ? 21.941 15.453 -17.823 1.00 45.19 104 ARG A N 1
ATOM 811 C CA . ARG A 1 104 ? 23.296 15.327 -18.325 1.00 45.19 104 ARG A CA 1
ATOM 812 C C . ARG A 1 104 ? 23.266 15.705 -19.803 1.00 45.19 104 ARG A C 1
ATOM 814 O O . ARG A 1 104 ? 22.815 14.933 -20.640 1.00 45.19 104 ARG A O 1
ATOM 821 N N . THR A 1 105 ? 23.724 16.941 -20.007 1.00 41.38 105 THR A N 1
ATOM 822 C CA . THR A 1 105 ? 24.378 17.527 -21.187 1.00 41.38 105 THR A CA 1
ATOM 823 C C . THR A 1 105 ? 23.606 17.591 -22.504 1.00 41.38 105 THR A C 1
ATOM 825 O O . THR A 1 105 ? 23.466 16.590 -23.201 1.00 41.38 105 THR A O 1
ATOM 828 N N . ALA A 1 106 ? 23.274 18.822 -22.897 1.00 39.88 106 ALA A N 1
ATOM 829 C CA . ALA A 1 106 ? 23.897 19.453 -24.060 1.00 39.88 106 ALA A CA 1
ATOM 830 C C . ALA A 1 106 ? 24.366 20.854 -23.643 1.00 39.88 106 ALA A C 1
ATOM 832 O O . ALA A 1 106 ? 23.612 21.496 -22.876 1.00 39.88 106 ALA A O 1
#

Organism: Klebsiella pneumoniae (NCBI:txid573)

InterPro domains:
  IPR036866 Ribonuclease Z/Hydroxyacylglutathione hydrolase-like [G3DSA:3.60.15.10] (1-98)
  IPR036866 Ribonuclease Z/Hydroxyacylglutathione hydrolase-like [SSF56281] (1-91)